Protein AF-A0A1A9KCH3-F1 (afdb_monomer)

Structure (mmCIF, N/CA/C/O backbone):
data_AF-A0A1A9KCH3-F1
#
_entry.id   AF-A0A1A9KCH3-F1
#
loop_
_atom_site.group_PDB
_atom_site.id
_atom_site.type_symbol
_atom_site.label_atom_id
_atom_site.label_alt_id
_atom_site.label_comp_id
_atom_site.label_asym_id
_atom_site.label_entity_id
_atom_site.label_seq_id
_atom_site.pdbx_PDB_ins_code
_atom_site.Cartn_x
_atom_site.Cartn_y
_atom_site.Cartn_z
_atom_site.occupancy
_atom_site.B_iso_or_equiv
_atom_site.auth_seq_id
_atom_site.auth_comp_id
_atom_site.auth_asym_id
_atom_site.auth_atom_id
_atom_site.pdbx_PDB_model_num
ATOM 1 N N . MET A 1 1 ? 13.095 19.894 -39.225 1.00 43.59 1 MET A N 1
ATOM 2 C CA . MET A 1 1 ? 13.699 18.803 -38.431 1.00 43.59 1 MET A CA 1
ATOM 3 C C . MET A 1 1 ? 14.201 19.404 -37.139 1.00 43.59 1 MET A C 1
ATOM 5 O O . MET A 1 1 ? 14.879 20.418 -37.183 1.00 43.59 1 MET A O 1
ATOM 9 N N . GLY A 1 2 ? 13.778 18.835 -36.022 1.00 43.38 2 GLY A N 1
ATOM 10 C CA . GLY A 1 2 ? 13.991 19.350 -34.672 1.00 43.38 2 GLY A CA 1
ATOM 11 C C . GLY A 1 2 ? 12.990 18.660 -33.760 1.00 43.38 2 GLY A C 1
ATOM 12 O O . GLY A 1 2 ? 12.149 19.306 -33.148 1.00 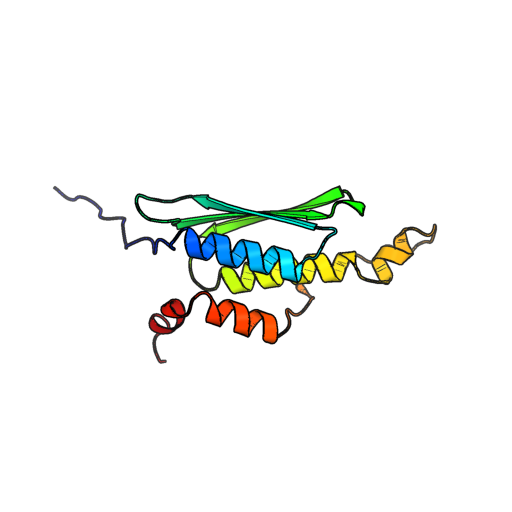43.38 2 GLY A O 1
ATOM 13 N N . GLN A 1 3 ? 12.983 17.330 -33.844 1.00 41.06 3 GLN A N 1
ATOM 14 C CA . GLN A 1 3 ? 12.155 16.460 -33.032 1.00 41.06 3 GLN A CA 1
ATOM 15 C C . GLN A 1 3 ? 12.701 16.586 -31.613 1.00 41.06 3 GLN A C 1
ATOM 17 O O . GLN A 1 3 ? 13.853 16.252 -31.358 1.00 41.06 3 GLN A O 1
ATOM 22 N N . THR A 1 4 ? 11.919 17.185 -30.723 1.00 44.78 4 THR A N 1
ATOM 23 C CA . THR A 1 4 ? 12.159 17.062 -29.295 1.00 44.78 4 THR A CA 1
ATOM 24 C C . THR A 1 4 ? 12.029 15.578 -28.968 1.00 44.78 4 THR A C 1
ATOM 26 O O . THR A 1 4 ? 10.996 14.978 -29.251 1.00 44.78 4 THR A O 1
ATOM 29 N N . ASP A 1 5 ? 13.083 14.977 -28.427 1.00 47.22 5 ASP A N 1
ATOM 30 C CA . ASP A 1 5 ? 13.017 13.705 -27.711 1.00 47.22 5 ASP A CA 1
ATOM 31 C C . ASP A 1 5 ? 12.644 14.021 -26.250 1.00 47.22 5 ASP A C 1
ATOM 33 O O . ASP A 1 5 ? 13.533 14.316 -25.452 1.00 47.22 5 ASP A O 1
ATOM 37 N N . PRO A 1 6 ? 11.355 14.024 -25.843 1.00 44.88 6 PRO A N 1
ATOM 38 C CA . PRO A 1 6 ? 11.002 14.109 -24.427 1.00 44.88 6 PRO A CA 1
ATOM 39 C C . PRO A 1 6 ? 11.131 12.754 -23.719 1.00 44.88 6 PRO A C 1
ATOM 41 O O . PRO A 1 6 ? 10.886 12.662 -22.521 1.00 44.88 6 PRO A O 1
ATOM 44 N N . THR A 1 7 ? 11.492 11.685 -24.429 1.00 43.91 7 THR A N 1
ATOM 45 C CA . THR A 1 7 ? 11.580 10.336 -23.869 1.00 43.91 7 THR A CA 1
ATOM 46 C C . THR A 1 7 ? 12.994 10.066 -23.369 1.00 43.91 7 THR A C 1
ATOM 48 O O . THR A 1 7 ? 13.671 9.142 -23.811 1.00 43.91 7 THR A O 1
ATOM 51 N N . ALA A 1 8 ? 13.435 10.865 -22.395 1.00 41.94 8 ALA A N 1
ATOM 52 C CA . ALA A 1 8 ? 14.316 10.317 -21.374 1.00 41.94 8 ALA A CA 1
ATOM 53 C C . ALA A 1 8 ? 13.602 9.063 -20.854 1.00 41.94 8 ALA A C 1
ATOM 55 O O . ALA A 1 8 ? 12.484 9.176 -20.355 1.00 41.94 8 ALA A O 1
ATOM 56 N N . LEU A 1 9 ? 14.173 7.891 -21.142 1.00 47.72 9 LEU A N 1
ATOM 57 C CA . LEU A 1 9 ? 13.637 6.561 -20.856 1.00 47.72 9 LEU A CA 1
ATOM 58 C C . LEU A 1 9 ? 12.868 6.572 -19.529 1.00 47.72 9 LEU A C 1
ATOM 60 O O . LEU A 1 9 ? 13.481 6.568 -18.465 1.00 47.72 9 LEU A O 1
ATOM 64 N N . LEU A 1 10 ? 11.532 6.633 -19.588 1.00 55.50 10 LEU A N 1
ATOM 65 C CA . LEU A 1 10 ? 10.707 6.365 -18.418 1.00 55.50 10 LEU A CA 1
ATOM 66 C C . LEU A 1 10 ? 11.104 4.961 -17.980 1.00 55.50 10 LEU A C 1
ATOM 68 O O . LEU A 1 10 ? 10.945 4.021 -18.759 1.00 55.50 10 LEU A O 1
ATOM 72 N N . GLU A 1 11 ? 11.690 4.841 -16.791 1.00 67.94 11 GLU A N 1
ATOM 73 C CA . GLU A 1 11 ? 12.030 3.549 -16.212 1.00 67.94 11 GLU A CA 1
ATOM 74 C C . GLU A 1 11 ? 10.736 2.765 -16.034 1.00 67.94 11 GLU A C 1
ATOM 76 O O . GLU A 1 11 ? 9.972 2.968 -15.093 1.00 67.94 11 GLU A O 1
ATOM 81 N N . GLU A 1 12 ? 10.438 1.920 -17.015 1.00 79.81 12 GLU A N 1
ATOM 82 C CA . GLU A 1 12 ? 9.317 1.010 -16.933 1.00 79.81 12 GLU A CA 1
ATOM 83 C C . GLU A 1 12 ? 9.682 -0.096 -15.947 1.00 79.81 12 GLU A C 1
ATOM 85 O O . GLU A 1 12 ? 10.653 -0.831 -16.143 1.00 79.81 12 GLU A O 1
ATOM 90 N N . VAL A 1 13 ? 8.879 -0.249 -14.897 1.00 83.44 13 VAL A N 1
ATOM 91 C CA . VAL A 1 13 ? 8.999 -1.406 -14.016 1.00 83.44 13 VAL A CA 1
ATOM 92 C C . VAL A 1 13 ? 8.207 -2.582 -14.583 1.00 83.44 13 VAL A C 1
ATOM 94 O O . VAL A 1 13 ? 7.089 -2.398 -15.084 1.00 83.44 13 VAL A O 1
ATOM 97 N N . PRO A 1 14 ? 8.726 -3.816 -14.477 1.00 87.00 14 PRO A N 1
ATOM 98 C CA . PRO A 1 14 ? 7.973 -5.001 -14.857 1.00 87.00 14 PRO A CA 1
ATOM 99 C C . PRO A 1 14 ? 6.667 -5.103 -14.064 1.00 87.00 14 PRO A C 1
ATOM 101 O O . PRO A 1 14 ? 6.651 -4.891 -12.851 1.00 87.00 14 PRO A O 1
ATOM 104 N N . GLN A 1 15 ? 5.577 -5.527 -14.708 1.00 86.06 15 GLN A N 1
ATOM 105 C CA . GLN A 1 15 ? 4.299 -5.760 -14.014 1.00 86.06 15 GLN A CA 1
ATOM 106 C C . GLN A 1 15 ? 4.427 -6.779 -12.870 1.00 86.06 15 GLN A C 1
ATOM 108 O O . GLN A 1 15 ? 3.729 -6.672 -11.863 1.00 86.06 15 GLN A O 1
ATOM 113 N N . GLN A 1 16 ? 5.360 -7.730 -12.995 1.00 88.81 16 GLN A N 1
ATOM 114 C CA . GLN A 1 16 ? 5.672 -8.693 -11.941 1.00 88.81 16 GLN A CA 1
ATOM 115 C C . GLN A 1 16 ? 6.104 -8.005 -10.637 1.00 88.81 16 GLN A C 1
ATOM 117 O O . GLN A 1 16 ? 5.673 -8.423 -9.566 1.00 88.81 16 GLN A O 1
ATOM 122 N N . LEU A 1 17 ? 6.873 -6.913 -10.720 1.00 90.25 17 LEU A N 1
ATOM 123 C CA . LEU A 1 17 ? 7.269 -6.148 -9.539 1.00 90.25 17 LEU A CA 1
ATOM 124 C C . LEU A 1 17 ? 6.046 -5.558 -8.835 1.00 90.25 17 LEU A C 1
ATOM 126 O O . LEU A 1 17 ? 5.919 -5.686 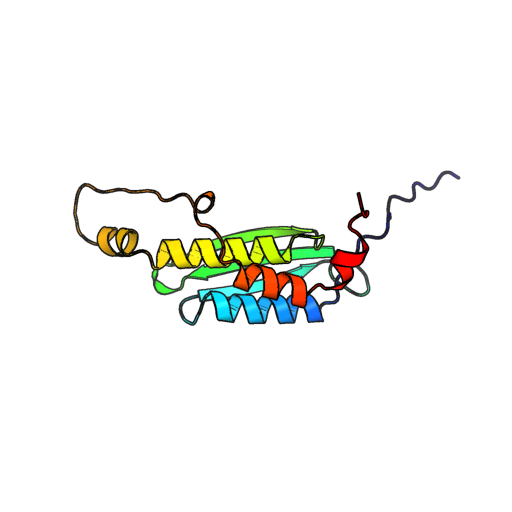-7.622 1.00 90.25 17 LEU A O 1
ATOM 130 N N . LEU A 1 18 ? 5.117 -4.953 -9.582 1.00 91.88 18 LEU A N 1
ATOM 131 C CA . LEU A 1 18 ? 3.885 -4.408 -9.002 1.00 91.88 18 LEU A CA 1
ATOM 132 C C . LEU A 1 18 ? 3.038 -5.502 -8.346 1.00 91.88 18 LEU A C 1
ATOM 134 O O . LEU A 1 18 ? 2.470 -5.285 -7.278 1.00 91.88 18 LEU A O 1
ATOM 138 N N . HIS A 1 19 ? 3.000 -6.698 -8.935 1.00 92.88 19 HIS A N 1
ATOM 139 C CA . HIS A 1 19 ? 2.329 -7.842 -8.327 1.00 92.88 19 HIS A CA 1
ATOM 140 C C . HIS A 1 19 ? 2.984 -8.261 -6.998 1.00 92.88 19 HIS A C 1
ATOM 142 O O . HIS A 1 19 ? 2.284 -8.510 -6.011 1.00 92.88 19 HIS A O 1
ATOM 148 N N . ASP A 1 20 ? 4.317 -8.297 -6.939 1.00 94.50 20 ASP A N 1
ATOM 149 C CA . ASP A 1 20 ? 5.057 -8.632 -5.719 1.00 94.50 20 ASP A CA 1
ATOM 150 C C . ASP A 1 20 ? 4.886 -7.555 -4.633 1.00 94.50 20 ASP A C 1
ATOM 152 O O . ASP A 1 20 ? 4.652 -7.882 -3.464 1.00 94.50 20 ASP A O 1
ATOM 156 N N . VAL A 1 21 ? 4.886 -6.274 -5.019 1.00 95.38 21 VAL A N 1
ATOM 157 C CA . VAL A 1 21 ? 4.577 -5.140 -4.133 1.00 95.38 21 VAL A CA 1
ATOM 158 C C . VAL A 1 21 ? 3.149 -5.245 -3.599 1.00 95.38 21 VAL A C 1
ATOM 160 O O . VAL A 1 21 ? 2.948 -5.131 -2.390 1.00 95.38 21 VAL A O 1
ATOM 163 N N . GLN A 1 22 ? 2.155 -5.538 -4.444 1.00 96.00 22 GLN A N 1
ATOM 164 C CA . GLN A 1 22 ? 0.765 -5.726 -4.011 1.00 96.00 22 GLN A CA 1
ATOM 165 C C . GLN A 1 22 ? 0.631 -6.872 -3.003 1.00 96.00 22 GLN A C 1
ATOM 167 O O . GLN A 1 22 ? -0.054 -6.743 -1.985 1.00 96.00 22 GLN A O 1
ATOM 172 N N . ARG A 1 23 ? 1.313 -7.994 -3.250 1.00 96.50 23 ARG A N 1
ATOM 173 C CA . ARG A 1 23 ? 1.327 -9.135 -2.328 1.00 96.50 23 ARG A CA 1
ATOM 174 C C . ARG A 1 23 ? 1.925 -8.751 -0.977 1.00 96.50 23 ARG A C 1
ATOM 176 O O . ARG A 1 23 ? 1.420 -9.176 0.063 1.00 96.50 23 ARG A O 1
ATOM 183 N N . GLN A 1 24 ? 2.981 -7.944 -0.977 1.00 96.94 24 GLN A N 1
ATOM 184 C CA . GLN A 1 24 ? 3.595 -7.469 0.255 1.00 96.94 24 GLN A CA 1
ATOM 185 C C . GLN A 1 24 ? 2.712 -6.446 0.985 1.00 96.94 24 GLN A C 1
ATOM 187 O O . GLN A 1 24 ? 2.584 -6.535 2.205 1.00 96.94 24 GLN A O 1
ATOM 192 N N . LEU A 1 25 ? 2.028 -5.551 0.264 1.00 96.94 25 LEU A N 1
ATOM 193 C CA . LEU A 1 25 ? 1.024 -4.644 0.831 1.00 96.94 25 LEU A CA 1
ATOM 194 C C . LEU A 1 25 ? -0.084 -5.422 1.550 1.00 96.94 25 LEU A C 1
ATOM 196 O O . LEU A 1 25 ? -0.411 -5.104 2.692 1.00 96.94 25 LEU A O 1
ATOM 200 N N . ALA A 1 26 ? -0.601 -6.490 0.937 1.00 95.44 26 ALA A N 1
ATOM 201 C CA . ALA A 1 26 ? -1.6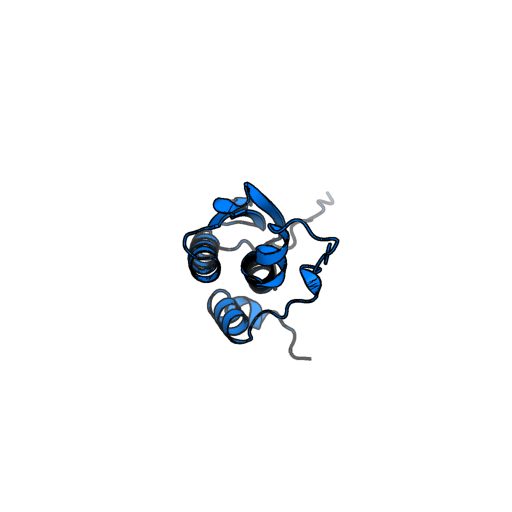07 -7.347 1.562 1.00 95.44 26 ALA A CA 1
ATOM 202 C C . ALA A 1 26 ? -1.106 -7.988 2.872 1.00 95.44 26 ALA A C 1
ATOM 204 O O . ALA A 1 26 ? -1.853 -8.069 3.845 1.00 95.44 26 ALA A O 1
ATOM 205 N N . ARG A 1 27 ? 0.173 -8.391 2.937 1.00 95.38 27 ARG A N 1
ATOM 206 C CA . ARG A 1 27 ? 0.787 -8.924 4.170 1.00 95.38 27 ARG A CA 1
ATOM 207 C C . ARG A 1 27 ? 0.947 -7.863 5.255 1.00 95.38 27 ARG A C 1
ATOM 209 O O . ARG A 1 27 ? 0.699 -8.158 6.420 1.00 95.38 27 ARG A O 1
ATOM 216 N N . ILE A 1 28 ? 1.366 -6.651 4.884 1.00 93.94 28 ILE A N 1
ATOM 217 C CA . ILE A 1 28 ? 1.504 -5.527 5.821 1.00 93.94 28 ILE A CA 1
ATOM 218 C C . ILE A 1 28 ? 0.140 -5.207 6.432 1.00 93.94 28 ILE A C 1
ATOM 220 O O . ILE A 1 28 ? 0.012 -5.135 7.654 1.00 93.94 28 ILE A O 1
ATOM 224 N N . LEU A 1 29 ? -0.875 -5.053 5.583 1.00 94.12 29 LEU A N 1
ATOM 225 C CA . LEU A 1 29 ? -2.201 -4.589 5.972 1.00 94.12 29 LEU A CA 1
ATOM 226 C C . LEU A 1 29 ? -3.020 -5.659 6.713 1.00 94.12 29 LEU A C 1
ATOM 228 O O . LEU A 1 29 ? -3.662 -5.350 7.711 1.00 94.12 29 LEU A O 1
ATOM 232 N N . GLY A 1 30 ? -2.946 -6.925 6.301 1.00 93.06 30 GLY A N 1
ATOM 233 C CA . GLY A 1 30 ? -3.715 -8.016 6.906 1.00 93.06 30 GLY A CA 1
ATOM 234 C C . GLY A 1 30 ? -5.174 -8.086 6.431 1.00 93.06 30 GLY A C 1
ATOM 235 O O . GLY A 1 30 ? -5.584 -7.395 5.502 1.00 93.06 30 GLY A O 1
ATOM 236 N N . ALA A 1 31 ? -5.968 -8.959 7.060 1.00 91.94 31 ALA A N 1
ATOM 237 C CA . ALA A 1 31 ? -7.248 -9.434 6.516 1.00 91.94 31 ALA A CA 1
ATOM 238 C C . ALA A 1 31 ? -8.385 -8.394 6.462 1.00 91.94 31 ALA A C 1
ATOM 240 O O . ALA A 1 31 ? -9.317 -8.549 5.680 1.00 91.94 31 ALA A O 1
ATOM 241 N N . HIS A 1 32 ? -8.331 -7.336 7.276 1.00 92.19 32 HIS A N 1
ATOM 242 C CA . HIS A 1 32 ? -9.375 -6.299 7.307 1.00 92.19 32 HIS A CA 1
ATOM 243 C C . HIS A 1 32 ? -9.225 -5.246 6.205 1.00 92.19 32 HIS A C 1
ATOM 245 O O . HIS A 1 32 ? -10.045 -4.330 6.095 1.00 92.19 32 HIS A O 1
ATOM 251 N N . PHE A 1 33 ? -8.175 -5.364 5.399 1.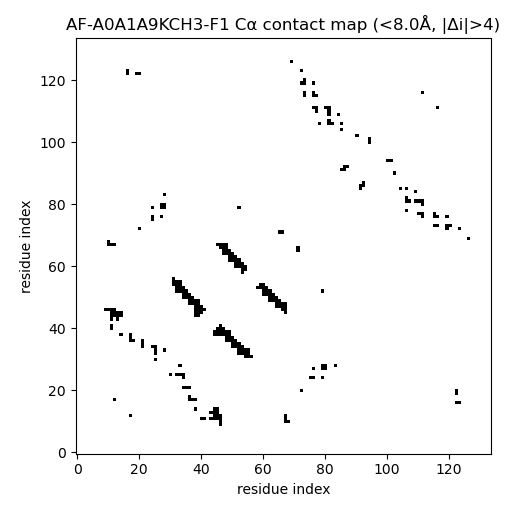00 94.44 33 PHE A N 1
ATOM 252 C CA . PHE A 1 33 ? -7.821 -4.402 4.379 1.00 94.44 33 PHE A CA 1
ATOM 253 C C . PHE A 1 33 ? -7.815 -5.048 3.000 1.00 94.44 33 PHE A C 1
ATOM 255 O O . PHE A 1 33 ? -7.474 -6.214 2.824 1.00 94.44 33 PHE A O 1
ATOM 262 N N . THR A 1 34 ? -8.145 -4.254 1.993 1.00 95.81 34 THR A N 1
ATOM 263 C CA . THR A 1 34 ? -7.972 -4.606 0.585 1.00 95.81 34 THR A CA 1
ATOM 264 C C . THR A 1 34 ? -7.054 -3.575 -0.046 1.00 95.81 34 THR A C 1
ATOM 266 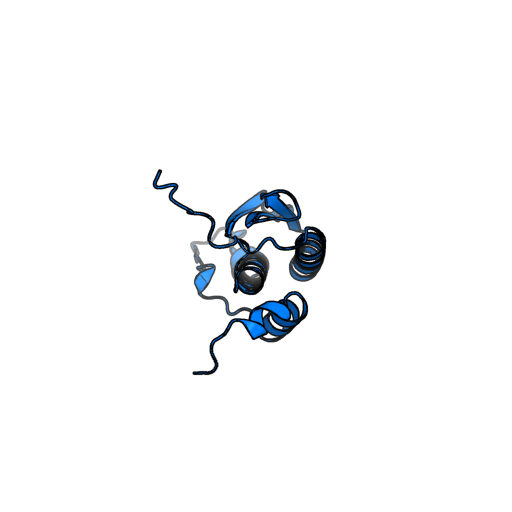O O . THR A 1 34 ? -7.358 -2.385 0.004 1.00 95.81 34 THR A O 1
ATOM 269 N N . ALA A 1 35 ? -5.939 -4.020 -0.627 1.00 96.00 35 ALA A N 1
ATOM 270 C CA . ALA A 1 35 ? -5.027 -3.177 -1.392 1.00 96.00 35 ALA A CA 1
ATOM 271 C C . ALA A 1 35 ? -5.048 -3.584 -2.864 1.00 96.00 35 ALA A C 1
ATOM 273 O O . ALA A 1 35 ? -4.838 -4.752 -3.189 1.00 96.00 35 ALA A O 1
ATOM 274 N N . THR A 1 36 ? -5.281 -2.610 -3.737 1.00 96.31 36 THR A N 1
ATOM 275 C CA . THR A 1 36 ? -5.224 -2.768 -5.193 1.00 96.31 36 THR A CA 1
ATOM 276 C C . THR A 1 36 ? -4.149 -1.843 -5.730 1.00 96.31 36 THR A C 1
ATOM 278 O O . THR A 1 36 ? -4.238 -0.633 -5.536 1.00 96.31 36 THR A O 1
ATOM 281 N N . LEU A 1 37 ? -3.143 -2.408 -6.390 1.00 96.00 37 LEU A N 1
ATOM 282 C CA . LEU A 1 37 ? -2.058 -1.682 -7.032 1.00 96.00 37 LEU A CA 1
ATOM 283 C C . LEU A 1 37 ? -2.121 -1.949 -8.534 1.00 96.00 37 LEU A C 1
ATOM 285 O O . LEU A 1 37 ? -1.812 -3.042 -9.006 1.00 96.00 37 LEU A O 1
ATOM 289 N N . ALA A 1 38 ? -2.531 -0.932 -9.280 1.00 93.00 38 ALA A N 1
ATOM 290 C CA . ALA A 1 38 ? -2.550 -0.953 -10.731 1.00 93.00 38 ALA A CA 1
ATOM 291 C C . ALA A 1 38 ? -1.331 -0.205 -11.275 1.00 93.00 38 ALA A C 1
ATOM 293 O O . ALA A 1 38 ? -0.951 0.840 -10.752 1.00 93.00 38 ALA A O 1
ATOM 294 N N . GLY A 1 39 ? -0.734 -0.735 -12.339 1.00 91.19 39 GLY A N 1
ATOM 295 C CA . GLY A 1 39 ? 0.277 -0.038 -13.125 1.00 91.19 39 GLY A CA 1
ATOM 296 C C . GLY A 1 39 ? -0.323 0.495 -14.417 1.00 91.19 39 GLY A C 1
ATOM 297 O O . GLY A 1 39 ? -1.121 -0.191 -15.054 1.00 91.19 39 GLY A O 1
ATOM 298 N N . SER A 1 40 ? 0.089 1.687 -14.826 1.00 87.94 40 SER A N 1
ATOM 299 C CA . SER A 1 40 ? -0.164 2.225 -16.162 1.00 87.94 40 SER A CA 1
ATOM 300 C C . SER A 1 40 ? 1.161 2.662 -16.783 1.00 87.94 40 SER A C 1
ATOM 302 O O . SER A 1 40 ? 2.092 3.068 -16.090 1.00 87.94 40 SER A O 1
ATOM 304 N N . GLY A 1 41 ? 1.318 2.503 -18.092 1.00 80.19 41 GLY A N 1
ATOM 305 C CA . GLY A 1 41 ? 2.609 2.736 -18.737 1.00 80.19 41 GLY A CA 1
ATOM 306 C C . GLY A 1 41 ? 2.709 2.104 -20.110 1.00 80.19 41 GLY A C 1
ATOM 307 O O . GLY A 1 41 ? 1.701 1.643 -20.638 1.00 80.19 41 GLY A O 1
ATOM 308 N N . GLY A 1 42 ? 3.911 2.173 -20.688 1.00 68.00 42 GLY A N 1
ATOM 309 C CA . GLY A 1 42 ? 4.189 1.911 -22.095 1.00 68.00 42 GLY A CA 1
ATOM 310 C C . GLY A 1 42 ? 4.069 0.448 -22.527 1.00 68.00 42 GLY A C 1
ATOM 311 O O . GLY A 1 42 ? 3.115 -0.254 -22.206 1.00 68.00 42 GLY A O 1
ATOM 312 N N . ARG A 1 43 ? 4.985 -0.001 -23.390 1.00 66.88 43 ARG A N 1
ATOM 313 C CA . ARG A 1 43 ? 4.797 -1.254 -24.150 1.00 66.88 43 ARG A CA 1
ATOM 314 C C . ARG A 1 43 ? 5.198 -2.510 -23.378 1.00 66.88 43 ARG A C 1
ATOM 316 O O . ARG A 1 43 ? 4.751 -3.591 -23.756 1.00 66.88 43 ARG A O 1
ATOM 323 N N . THR A 1 44 ? 6.047 -2.390 -22.356 1.00 71.31 44 THR A N 1
ATOM 324 C CA . THR A 1 44 ? 6.679 -3.541 -21.683 1.00 71.31 44 THR A CA 1
ATOM 325 C C . THR A 1 44 ? 6.541 -3.546 -20.160 1.00 71.31 44 THR A C 1
ATOM 327 O O . THR A 1 44 ? 6.784 -4.577 -19.532 1.00 71.31 44 THR A O 1
ATOM 330 N N . GLY A 1 45 ? 6.097 -2.444 -19.559 1.00 83.19 45 GLY A N 1
ATOM 331 C CA . GLY A 1 45 ? 5.909 -2.318 -18.120 1.00 83.19 45 GLY A CA 1
ATOM 332 C C . GLY A 1 45 ? 5.056 -1.114 -17.728 1.00 83.19 45 GLY A C 1
ATOM 333 O O . GLY A 1 45 ? 4.368 -0.507 -18.547 1.00 83.19 45 GLY A O 1
ATOM 334 N N . ALA A 1 46 ? 5.079 -0.790 -16.440 1.00 87.19 46 ALA A N 1
ATOM 335 C CA . ALA A 1 46 ? 4.391 0.371 -15.892 1.00 87.19 46 ALA A CA 1
ATOM 336 C C . ALA A 1 46 ? 5.381 1.523 -15.709 1.00 87.19 46 ALA A C 1
ATOM 338 O O . ALA A 1 46 ? 6.489 1.291 -15.245 1.00 87.19 46 ALA A O 1
ATOM 339 N N . SER A 1 47 ? 4.977 2.749 -16.040 1.00 89.31 47 SER A N 1
ATOM 340 C CA . SER A 1 47 ? 5.719 3.986 -15.743 1.00 89.31 47 SER A CA 1
ATOM 341 C C . SER A 1 47 ? 5.059 4.795 -14.617 1.00 89.31 47 SER A C 1
ATOM 343 O O . SER A 1 47 ? 5.700 5.618 -13.965 1.00 89.31 47 SER A O 1
ATOM 345 N N . HIS A 1 48 ? 3.789 4.504 -14.341 1.00 91.94 48 HIS A N 1
ATOM 346 C CA . HIS A 1 48 ? 2.981 5.085 -13.284 1.00 91.94 48 HIS A CA 1
ATOM 347 C C . HIS A 1 48 ? 2.254 3.983 -12.519 1.00 91.94 48 HIS A C 1
ATOM 349 O O . HIS A 1 48 ? 2.013 2.887 -13.033 1.00 91.94 48 HIS A O 1
ATOM 355 N N . TYR A 1 49 ? 1.880 4.287 -11.285 1.00 93.75 49 TYR A N 1
ATOM 356 C CA . TYR A 1 49 ? 1.061 3.414 -10.465 1.00 93.75 49 TYR A CA 1
ATOM 357 C C . TYR A 1 49 ? -0.145 4.162 -9.903 1.00 93.75 49 TYR A C 1
ATOM 359 O O . TYR A 1 49 ? -0.127 5.378 -9.712 1.00 93.75 49 TYR A O 1
ATOM 367 N N . HIS A 1 50 ? -1.175 3.389 -9.583 1.00 95.44 50 HIS A N 1
ATOM 368 C CA . HIS A 1 50 ? -2.320 3.808 -8.799 1.00 95.44 50 HIS A CA 1
ATOM 369 C C . HIS A 1 50 ? -2.580 2.765 -7.709 1.00 95.44 50 HIS A C 1
ATOM 371 O O . HIS A 1 50 ? -2.810 1.589 -7.993 1.00 95.44 50 HIS A O 1
ATOM 377 N N . LEU A 1 51 ? -2.543 3.200 -6.457 1.00 96.81 51 LEU A N 1
ATOM 378 C CA . LEU A 1 51 ? -2.801 2.416 -5.261 1.00 96.81 51 LEU A CA 1
ATOM 379 C C . LEU A 1 51 ? -4.128 2.853 -4.642 1.00 96.81 51 LEU A C 1
ATOM 381 O O . LEU A 1 51 ? -4.328 4.029 -4.359 1.00 96.81 51 LEU A O 1
ATOM 385 N N . ALA A 1 52 ? -4.986 1.887 -4.342 1.00 96.19 52 ALA A N 1
ATOM 386 C CA . ALA A 1 52 ? -6.147 2.072 -3.483 1.00 96.19 52 ALA A CA 1
ATOM 387 C C . ALA A 1 52 ? -6.073 1.090 -2.309 1.00 96.19 52 ALA A C 1
ATOM 389 O O . ALA A 1 52 ? -5.924 -0.117 -2.514 1.00 96.19 52 ALA A O 1
ATOM 390 N N . ILE A 1 53 ? -6.195 1.596 -1.082 1.00 95.38 53 ILE A N 1
ATOM 391 C CA . ILE A 1 53 ? -6.302 0.794 0.140 1.00 95.38 53 ILE A CA 1
ATOM 392 C C . ILE A 1 53 ? -7.655 1.079 0.787 1.00 95.38 53 ILE A C 1
ATOM 394 O O . ILE A 1 53 ? -7.989 2.231 1.046 1.00 95.38 53 ILE A O 1
ATOM 398 N N . ARG A 1 54 ? -8.425 0.034 1.094 1.00 93.50 54 ARG A N 1
ATOM 399 C CA . ARG A 1 54 ? -9.712 0.117 1.799 1.00 93.50 54 ARG A CA 1
ATOM 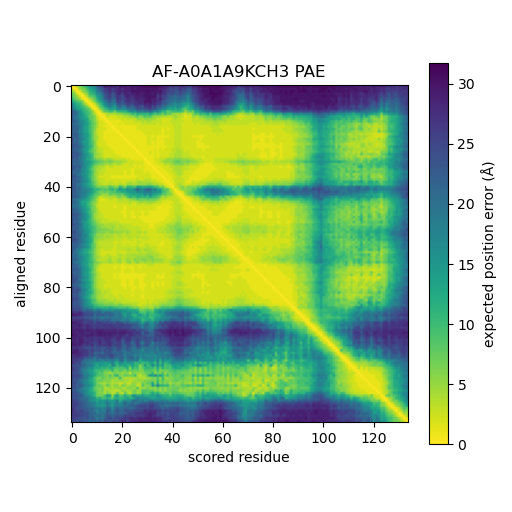400 C C . ARG A 1 54 ? -9.659 -0.690 3.087 1.00 93.50 54 ARG A C 1
ATOM 402 O O . ARG A 1 54 ? -9.230 -1.838 3.057 1.00 93.50 54 ARG A O 1
ATOM 409 N N . HIS A 1 55 ? -10.137 -0.121 4.188 1.00 92.75 55 HIS A N 1
ATOM 410 C CA . HIS A 1 55 ? -10.368 -0.826 5.447 1.00 92.75 55 HIS A CA 1
ATOM 411 C C . HIS A 1 55 ? -11.854 -1.180 5.555 1.00 92.75 55 HIS A C 1
ATOM 413 O O . HIS A 1 55 ? -12.702 -0.291 5.638 1.00 92.75 55 HIS A O 1
ATOM 419 N N . ALA A 1 56 ? -12.183 -2.471 5.509 1.00 88.88 56 ALA A N 1
ATOM 420 C CA . ALA A 1 56 ? -13.571 -2.926 5.446 1.00 88.88 56 ALA A CA 1
ATOM 421 C C . ALA A 1 56 ? -14.399 -2.552 6.695 1.00 88.88 56 ALA A C 1
ATOM 423 O O . ALA A 1 56 ? -15.494 -2.025 6.509 1.00 88.88 56 ALA A O 1
ATOM 424 N N . PRO A 1 57 ? -13.902 -2.719 7.942 1.00 86.94 57 PRO A N 1
ATOM 425 C CA . PRO A 1 57 ? -14.684 -2.406 9.142 1.00 86.94 57 PRO A CA 1
ATOM 426 C C . PRO A 1 57 ? -15.080 -0.933 9.284 1.00 86.94 57 PRO A C 1
ATOM 428 O O . PRO A 1 57 ? -16.193 -0.644 9.705 1.00 86.94 57 PRO A O 1
ATOM 431 N N . SER A 1 58 ? -14.188 0.004 8.937 1.00 82.88 58 SER A N 1
ATOM 432 C CA . SER A 1 58 ? -14.484 1.442 9.056 1.00 82.88 58 SER A CA 1
ATOM 433 C C . SER A 1 58 ? -15.022 2.069 7.768 1.00 82.88 58 SER A C 1
ATOM 435 O O . SER A 1 58 ? -15.406 3.234 7.773 1.00 82.88 58 SER A O 1
ATOM 437 N N . GLY A 1 59 ? -14.984 1.345 6.645 1.00 84.25 59 GLY A N 1
ATOM 438 C CA . GLY A 1 59 ? -15.331 1.864 5.321 1.00 84.25 59 GLY A CA 1
ATOM 439 C C . GLY A 1 59 ? -14.341 2.887 4.745 1.00 84.25 59 GLY A C 1
ATOM 440 O O . GLY A 1 59 ? -14.530 3.325 3.608 1.00 84.25 59 GLY A O 1
ATOM 441 N N . LEU A 1 60 ? -13.286 3.252 5.484 1.00 86.38 60 LEU A N 1
ATOM 442 C CA . LEU A 1 60 ? -12.304 4.255 5.070 1.00 86.38 60 LEU A CA 1
ATOM 443 C C . LEU A 1 60 ? -11.424 3.745 3.927 1.00 86.38 60 LEU A C 1
ATOM 445 O O . LEU A 1 60 ? -11.036 2.574 3.889 1.00 86.38 60 LEU A O 1
ATOM 449 N N . SER A 1 61 ? -11.071 4.651 3.020 1.00 88.50 61 SER A N 1
ATOM 450 C CA . SER A 1 61 ? -10.174 4.376 1.903 1.00 88.50 61 SER A CA 1
ATOM 451 C C . SER A 1 61 ? -9.133 5.473 1.726 1.00 88.50 61 SER A C 1
ATOM 453 O O . SER A 1 61 ? -9.393 6.643 2.001 1.00 88.50 61 SER A O 1
ATOM 455 N N . VAL A 1 62 ? -7.960 5.072 1.250 1.00 91.50 62 VAL A N 1
ATOM 456 C CA . VAL A 1 62 ? -6.867 5.951 0.841 1.00 91.50 62 VAL A CA 1
ATOM 457 C C . VAL A 1 62 ? -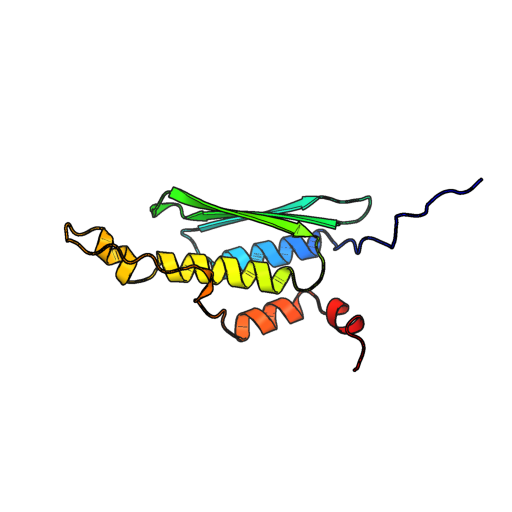6.497 5.601 -0.590 1.00 91.50 62 VAL A C 1
ATOM 459 O O . VAL A 1 62 ? -6.358 4.426 -0.930 1.00 91.50 62 VAL A O 1
ATOM 462 N N . GLU A 1 63 ? -6.317 6.629 -1.405 1.00 94.31 63 GLU A N 1
ATOM 463 C CA . GLU A 1 63 ? -5.853 6.512 -2.781 1.00 94.31 63 GLU A CA 1
ATOM 464 C C . GLU A 1 63 ? -4.541 7.276 -2.931 1.00 94.31 63 GLU A C 1
ATOM 466 O O . GLU A 1 63 ? -4.344 8.335 -2.329 1.00 94.31 63 GLU A O 1
ATOM 471 N N . HIS A 1 64 ? -3.621 6.712 -3.703 1.00 93.44 64 HIS A N 1
ATOM 472 C CA . HIS A 1 64 ? -2.325 7.308 -3.971 1.00 93.44 64 HIS A CA 1
ATOM 473 C C . HIS A 1 64 ? -1.850 6.931 -5.369 1.00 93.44 64 HIS A C 1
ATOM 475 O O . HIS A 1 64 ? -2.022 5.798 -5.804 1.00 93.44 64 HIS A O 1
ATOM 481 N N . GLN A 1 65 ? -1.239 7.869 -6.077 1.00 93.94 65 GLN A N 1
ATOM 482 C CA . GLN A 1 65 ? -0.746 7.658 -7.431 1.00 93.94 65 GLN A CA 1
ATOM 483 C C . GLN A 1 65 ? 0.571 8.395 -7.625 1.00 93.94 65 GLN A C 1
ATOM 485 O O . GLN A 1 65 ? 0.804 9.428 -6.996 1.00 93.94 65 GLN A O 1
ATOM 490 N N . GLY A 1 66 ? 1.404 7.879 -8.519 1.00 91.56 66 GLY A N 1
ATOM 491 C CA . GLY A 1 66 ? 2.716 8.447 -8.787 1.00 91.56 66 GLY A CA 1
ATOM 492 C C . GLY A 1 66 ? 3.441 7.730 -9.914 1.00 91.56 66 GLY A C 1
ATOM 493 O O . GLY A 1 66 ? 2.885 6.862 -10.589 1.00 91.56 66 GLY A O 1
ATOM 494 N N . THR A 1 67 ? 4.697 8.105 -10.123 1.00 90.88 67 THR A N 1
ATOM 495 C CA . THR A 1 67 ? 5.610 7.420 -11.040 1.00 90.88 67 THR A CA 1
ATOM 496 C C . THR A 1 67 ? 6.270 6.233 -10.340 1.00 90.88 67 THR A C 1
ATOM 498 O O . THR A 1 67 ? 6.487 6.250 -9.130 1.00 90.88 67 THR A O 1
ATOM 501 N N . VAL A 1 68 ? 6.620 5.187 -11.086 1.00 88.00 68 VAL A N 1
ATOM 502 C CA . VAL A 1 68 ? 7.339 4.010 -10.550 1.00 88.00 68 VAL A CA 1
ATOM 503 C C . VAL A 1 68 ? 8.856 4.237 -10.479 1.00 88.00 68 VAL A C 1
ATOM 505 O O . VAL A 1 68 ? 9.651 3.421 -10.935 1.00 88.00 68 VAL A O 1
ATOM 508 N N . ALA A 1 69 ? 9.263 5.369 -9.910 1.00 84.62 69 ALA A N 1
ATOM 509 C CA . ALA A 1 69 ? 10.665 5.710 -9.688 1.00 84.62 69 ALA A CA 1
ATOM 510 C C . ALA A 1 69 ? 11.023 5.536 -8.204 1.00 84.62 69 ALA A C 1
ATOM 512 O O . ALA A 1 69 ? 10.157 5.721 -7.346 1.00 84.62 69 ALA A O 1
ATOM 513 N N . PRO A 1 70 ? 12.272 5.192 -7.847 1.00 81.81 70 PRO A N 1
ATOM 514 C CA . PRO A 1 70 ? 12.690 5.206 -6.448 1.00 81.81 70 PRO A CA 1
ATOM 515 C C . PRO A 1 70 ? 12.373 6.560 -5.785 1.00 81.81 70 PRO A C 1
ATOM 517 O O . PRO A 1 70 ? 12.630 7.591 -6.411 1.00 81.81 70 PRO A O 1
ATOM 520 N N . PRO A 1 71 ? 11.860 6.588 -4.539 1.00 87.38 71 PRO A N 1
ATOM 521 C CA . PRO A 1 71 ? 11.641 5.472 -3.608 1.00 87.38 71 PRO A CA 1
ATOM 522 C C . PRO A 1 71 ? 10.166 5.002 -3.525 1.00 87.38 71 PRO A C 1
ATOM 524 O O . PRO A 1 71 ? 9.613 4.860 -2.432 1.00 87.38 71 PRO A O 1
ATOM 527 N N . PHE A 1 72 ? 9.485 4.779 -4.660 1.00 89.06 72 PHE A N 1
ATOM 528 C CA . PHE A 1 72 ? 8.033 4.538 -4.646 1.00 89.06 72 PHE A CA 1
ATOM 529 C C . PHE A 1 72 ? 7.592 3.352 -3.770 1.00 89.06 72 PHE A C 1
ATOM 531 O O . PHE A 1 72 ? 6.569 3.439 -3.097 1.00 89.06 72 PHE A O 1
ATOM 538 N N . ILE A 1 73 ? 8.337 2.240 -3.730 1.00 92.44 73 ILE A N 1
ATOM 539 C CA . ILE A 1 73 ? 7.935 1.059 -2.943 1.00 92.44 73 ILE A CA 1
ATOM 540 C C . ILE A 1 73 ? 7.976 1.373 -1.447 1.00 92.44 73 ILE A C 1
ATOM 542 O O . ILE A 1 73 ? 7.063 1.004 -0.705 1.00 92.44 73 ILE A O 1
ATOM 546 N N . GLU A 1 74 ? 9.020 2.070 -1.006 1.00 90.38 74 GLU A N 1
ATOM 547 C CA . GLU A 1 74 ? 9.183 2.527 0.367 1.00 90.38 74 GLU A CA 1
ATOM 548 C C . GLU A 1 74 ? 8.025 3.441 0.778 1.00 90.38 74 GLU A C 1
ATOM 550 O O . GLU A 1 74 ? 7.466 3.279 1.866 1.00 90.38 74 GLU A O 1
ATOM 555 N N . GLU A 1 75 ? 7.630 4.360 -0.105 1.00 90.75 75 GLU A N 1
ATOM 556 C CA . GLU A 1 75 ? 6.504 5.268 0.113 1.00 90.75 75 GLU A CA 1
ATOM 557 C C . GLU A 1 75 ? 5.179 4.510 0.240 1.00 90.75 75 GLU A C 1
ATOM 559 O O . GLU A 1 75 ? 4.428 4.745 1.194 1.00 90.75 75 GLU A O 1
ATOM 564 N N . LEU A 1 76 ? 4.916 3.542 -0.647 1.00 94.44 76 LEU A N 1
ATOM 565 C CA . LEU A 1 76 ? 3.708 2.716 -0.582 1.00 94.44 76 LEU A CA 1
ATOM 566 C C . LEU A 1 76 ? 3.647 1.886 0.705 1.00 94.44 76 LEU A C 1
ATOM 568 O O . LEU A 1 76 ? 2.595 1.801 1.345 1.00 94.44 76 LEU A O 1
ATOM 572 N N . PHE A 1 77 ? 4.765 1.283 1.111 1.00 94.88 77 PHE A N 1
ATOM 573 C CA . PHE A 1 77 ? 4.829 0.493 2.342 1.00 94.88 77 PHE A CA 1
ATOM 574 C C . PHE A 1 77 ? 4.663 1.364 3.580 1.00 94.88 77 PHE A C 1
ATOM 576 O O . PHE A 1 77 ? 3.947 0.976 4.506 1.00 94.88 77 PHE A O 1
ATOM 583 N N . ALA A 1 78 ? 5.270 2.552 3.590 1.00 90.06 78 ALA A N 1
ATOM 584 C CA . ALA A 1 78 ? 5.074 3.513 4.659 1.00 90.06 78 ALA A CA 1
ATOM 585 C C . ALA A 1 78 ? 3.604 3.932 4.748 1.00 90.06 78 ALA A C 1
ATOM 587 O O . ALA A 1 78 ? 3.033 3.879 5.833 1.00 90.06 78 ALA A O 1
ATOM 588 N N . LEU A 1 79 ? 2.965 4.290 3.632 1.00 91.88 79 LEU A N 1
ATOM 589 C CA . LEU A 1 79 ? 1.553 4.673 3.607 1.00 91.88 79 LEU A CA 1
ATOM 590 C C . LEU A 1 79 ? 0.648 3.564 4.162 1.00 91.88 79 LEU A C 1
ATOM 592 O O . LEU A 1 79 ? -0.169 3.822 5.047 1.00 91.88 79 LEU A O 1
ATOM 596 N N . ALA A 1 80 ? 0.832 2.329 3.691 1.00 92.88 80 ALA A N 1
ATOM 597 C CA . ALA A 1 80 ? 0.067 1.173 4.145 1.00 92.88 80 ALA A CA 1
ATOM 598 C C . ALA A 1 80 ? 0.251 0.906 5.646 1.00 92.88 80 ALA A C 1
ATOM 600 O O . ALA A 1 80 ? -0.729 0.717 6.369 1.00 92.88 80 ALA A O 1
ATOM 601 N N . TRP A 1 81 ? 1.495 0.944 6.131 1.00 91.38 81 TRP A N 1
ATOM 602 C CA . TRP A 1 81 ? 1.795 0.779 7.551 1.00 91.38 81 TRP A CA 1
ATOM 603 C C . TRP A 1 81 ? 1.141 1.866 8.405 1.00 91.38 81 TRP A C 1
ATOM 605 O O . TRP A 1 81 ? 0.485 1.560 9.397 1.00 91.38 81 TRP A O 1
ATOM 615 N N . ARG A 1 82 ? 1.287 3.133 8.008 1.00 88.56 82 ARG A N 1
ATOM 616 C CA . ARG A 1 82 ? 0.741 4.284 8.739 1.00 88.56 82 ARG A CA 1
ATOM 617 C C . ARG A 1 82 ? -0.783 4.223 8.807 1.00 88.56 82 ARG A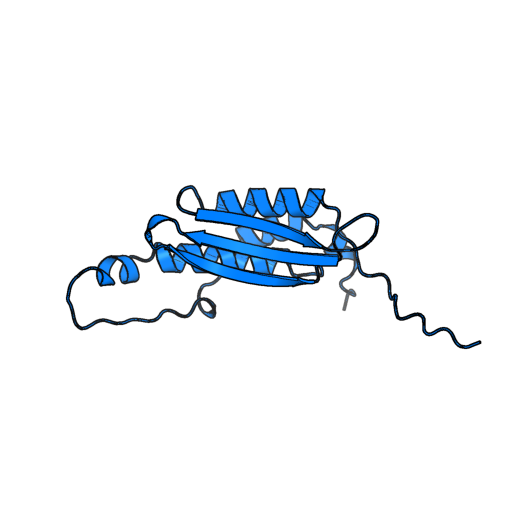 C 1
ATOM 619 O O . ARG A 1 82 ? -1.351 4.433 9.874 1.00 88.56 82 ARG A O 1
ATOM 626 N N . MET A 1 83 ? -1.440 3.874 7.697 1.00 88.12 83 MET A N 1
ATOM 627 C CA . MET A 1 83 ? -2.891 3.678 7.657 1.00 88.12 83 MET A CA 1
ATOM 628 C C . MET A 1 83 ? -3.330 2.561 8.609 1.00 88.12 83 MET A C 1
ATOM 630 O O . MET A 1 83 ? -4.251 2.765 9.400 1.00 88.12 83 MET A O 1
ATOM 634 N N . LYS A 1 84 ? -2.656 1.405 8.572 1.00 89.50 84 LYS A N 1
ATOM 635 C CA . LYS A 1 84 ? -2.940 0.290 9.480 1.00 89.50 84 LYS A CA 1
ATOM 636 C C . LYS A 1 84 ? -2.759 0.695 10.940 1.00 89.50 84 LYS A C 1
ATOM 638 O O . LYS A 1 84 ? -3.691 0.561 11.722 1.00 89.50 84 LYS A O 1
ATOM 643 N N . ALA A 1 85 ? -1.595 1.232 11.292 1.00 86.62 85 ALA A N 1
ATOM 644 C CA . ALA A 1 85 ? -1.262 1.613 12.659 1.00 86.62 85 ALA A CA 1
ATOM 645 C C . ALA A 1 85 ? -2.216 2.680 13.219 1.00 86.62 85 ALA A C 1
ATOM 647 O O . ALA A 1 85 ? -2.579 2.619 14.389 1.00 86.62 85 ALA A O 1
ATOM 648 N N . MET A 1 86 ? -2.672 3.622 12.388 1.00 84.56 86 MET A N 1
ATOM 649 C CA . MET A 1 86 ? -3.679 4.608 12.780 1.00 84.56 86 MET A CA 1
ATOM 650 C C . MET A 1 86 ? -5.041 3.964 13.081 1.00 84.56 86 MET A C 1
ATOM 652 O O . MET A 1 86 ? -5.677 4.331 14.065 1.00 84.56 86 MET A O 1
ATOM 656 N N . LEU A 1 87 ? -5.497 3.024 12.247 1.00 82.81 87 LEU A N 1
ATOM 657 C CA . LEU A 1 87 ? -6.813 2.383 12.388 1.00 82.81 87 LEU A CA 1
ATOM 658 C C . LEU A 1 87 ? -6.843 1.308 13.477 1.00 82.81 87 LEU A C 1
ATOM 660 O O . LEU A 1 87 ? -7.869 1.103 14.120 1.00 82.81 87 LEU A O 1
ATOM 664 N N . GLU A 1 88 ? -5.713 0.649 13.710 1.00 82.44 88 GLU A N 1
ATOM 665 C CA . GLU A 1 88 ? -5.535 -0.310 14.799 1.00 82.44 88 GLU A CA 1
ATOM 666 C C . GLU A 1 88 ? -5.157 0.369 16.124 1.00 82.44 88 GLU A C 1
ATOM 668 O O . GLU A 1 88 ? -5.048 -0.311 17.146 1.00 82.44 88 GLU A O 1
ATOM 673 N N . SER A 1 89 ? -4.982 1.697 16.152 1.00 75.81 89 SER A N 1
ATOM 674 C CA . SER A 1 89 ? -4.625 2.397 17.383 1.00 75.81 89 SER A CA 1
ATOM 675 C C . SER A 1 89 ? -5.743 2.284 18.421 1.00 75.81 89 SER A C 1
ATOM 677 O O . SER A 1 89 ? -6.936 2.452 18.143 1.00 75.81 89 SER A O 1
ATOM 679 N N . ALA A 1 90 ? -5.347 2.034 19.670 1.00 63.59 90 ALA A N 1
ATOM 680 C CA . ALA A 1 90 ? -6.280 1.969 20.791 1.00 63.59 90 ALA A CA 1
ATOM 681 C C . ALA A 1 90 ? -7.024 3.301 21.003 1.00 63.59 90 ALA A C 1
ATOM 683 O O . ALA A 1 90 ? -8.091 3.327 21.610 1.00 63.59 90 ALA A O 1
ATOM 684 N N . GLU A 1 91 ? -6.467 4.415 20.523 1.00 60.16 91 GLU A N 1
ATOM 685 C CA . GLU A 1 91 ? -7.068 5.744 20.617 1.00 60.16 91 GLU A CA 1
ATOM 686 C C . GLU A 1 91 ? -8.249 5.895 19.658 1.00 60.16 91 GLU A C 1
ATOM 688 O O . GLU A 1 91 ? -9.288 6.412 20.069 1.00 60.16 91 GLU A O 1
ATOM 693 N N . LEU A 1 92 ? -8.134 5.387 18.425 1.00 62.16 92 LEU A N 1
ATOM 694 C CA . LEU A 1 92 ? -9.238 5.406 17.466 1.00 62.16 92 LEU A CA 1
ATOM 695 C C . LEU A 1 92 ? -10.348 4.427 17.872 1.00 62.16 92 LEU A C 1
ATOM 697 O O . LEU A 1 92 ? -11.525 4.760 17.787 1.00 62.16 92 LEU A O 1
ATOM 701 N N . GLN A 1 93 ? -9.986 3.260 18.411 1.00 62.50 93 GLN A N 1
ATOM 702 C CA . GLN A 1 93 ? -10.956 2.293 18.949 1.00 62.50 93 GLN A CA 1
ATOM 703 C C . GLN A 1 93 ? -11.718 2.826 20.176 1.00 62.50 93 GLN A C 1
ATOM 705 O O . GLN A 1 93 ? -12.822 2.378 20.476 1.00 62.50 93 GLN A O 1
ATOM 710 N N . ARG A 1 94 ? -11.148 3.794 20.909 1.00 56.16 94 ARG A N 1
ATOM 711 C CA . ARG A 1 94 ? -11.809 4.463 22.043 1.00 56.16 94 ARG A CA 1
ATOM 712 C C . ARG A 1 94 ? -12.730 5.609 21.620 1.00 56.16 94 ARG A C 1
ATOM 714 O O . ARG A 1 94 ? -13.545 6.017 22.443 1.00 56.16 94 ARG A O 1
ATOM 721 N N . LEU A 1 95 ? -12.626 6.101 20.380 1.00 55.97 95 LEU A N 1
ATOM 722 C CA . LEU A 1 95 ? -13.496 7.154 19.838 1.00 55.97 95 LEU A CA 1
ATOM 723 C C . LEU A 1 95 ? -14.947 6.686 19.633 1.00 55.97 95 LEU A C 1
ATOM 725 O O . LEU A 1 95 ? -15.845 7.517 19.559 1.00 55.97 95 LEU A O 1
ATOM 729 N N . ASP A 1 96 ? -15.176 5.370 19.596 1.00 52.44 96 ASP A N 1
ATOM 730 C CA . ASP A 1 96 ? -16.507 4.746 19.534 1.00 52.44 96 ASP A CA 1
ATOM 731 C C . ASP A 1 96 ? -17.287 4.858 20.863 1.00 52.44 96 ASP A C 1
ATOM 733 O O . ASP A 1 96 ? -18.440 4.440 20.974 1.00 52.44 96 ASP A O 1
ATOM 737 N N . LYS A 1 97 ? -16.668 5.431 21.907 1.00 52.75 97 LYS A N 1
ATOM 738 C CA . LYS A 1 97 ? -17.328 5.757 23.175 1.00 52.75 97 LYS A CA 1
ATOM 739 C C . LYS A 1 97 ? -17.727 7.236 23.186 1.00 52.75 97 LYS A C 1
ATOM 741 O O . LYS A 1 97 ? -16.868 8.083 22.941 1.00 52.75 97 LYS A O 1
ATOM 746 N N . PRO A 1 98 ? -18.981 7.581 23.535 1.00 46.97 98 PRO A N 1
ATOM 747 C CA . PRO A 1 98 ? -19.404 8.974 23.636 1.00 46.97 98 PRO A CA 1
ATOM 748 C C . PRO A 1 98 ? -18.583 9.693 24.719 1.00 46.97 98 PRO A C 1
ATOM 750 O O . PRO A 1 98 ? -18.728 9.434 25.912 1.00 46.97 98 PRO A O 1
ATOM 753 N N . GLY A 1 99 ? -17.685 10.578 24.290 1.00 58.78 99 GLY A N 1
ATOM 754 C CA . GLY A 1 99 ? -16.812 11.388 25.137 1.00 58.78 99 GLY A CA 1
ATOM 755 C C . GLY A 1 99 ? -16.154 12.514 24.323 1.00 58.78 99 GLY A C 1
ATOM 756 O O . GLY A 1 99 ? -16.092 12.421 23.098 1.00 58.78 99 GLY A O 1
ATOM 757 N N . PRO A 1 100 ? -15.659 13.594 24.956 1.00 55.47 100 PRO A N 1
ATOM 758 C CA . PRO A 1 100 ? -15.242 14.825 24.269 1.00 55.47 100 PRO A CA 1
ATOM 759 C C . PRO A 1 100 ? -13.869 14.737 23.573 1.00 55.47 100 PRO A C 1
ATOM 761 O O . PRO A 1 100 ? -13.199 15.751 23.389 1.00 55.47 100 PRO A O 1
ATOM 764 N N . VAL A 1 101 ? -13.400 13.546 23.197 1.00 56.31 101 VAL A N 1
ATOM 765 C CA . VAL A 1 101 ? -12.025 13.363 22.715 1.00 56.31 101 VAL A CA 1
ATOM 766 C C . VAL A 1 101 ? -12.018 13.111 21.214 1.00 56.31 101 VAL A C 1
ATOM 768 O O . VAL A 1 101 ? -12.311 12.013 20.756 1.00 56.31 101 VAL A O 1
ATOM 771 N N . ARG A 1 102 ? -11.618 14.126 20.441 1.00 51.44 102 ARG A N 1
ATOM 772 C CA . ARG A 1 102 ? -11.264 13.990 19.023 1.00 51.44 102 ARG A CA 1
ATOM 773 C C . ARG A 1 102 ? -9.759 14.199 18.866 1.00 51.44 102 ARG A C 1
ATOM 775 O O . ARG A 1 102 ? -9.308 15.331 18.724 1.00 51.44 102 ARG A O 1
ATOM 782 N N . ARG A 1 103 ? -8.971 13.121 18.906 1.00 53.06 103 ARG A N 1
ATOM 783 C CA . ARG A 1 103 ? -7.543 13.168 18.551 1.00 53.06 103 ARG A CA 1
ATOM 784 C C . ARG A 1 103 ? -7.388 12.739 17.092 1.00 53.06 103 ARG A C 1
ATOM 786 O O . ARG A 1 103 ? -7.641 11.591 16.749 1.00 53.06 103 ARG A O 1
ATOM 793 N N . LEU A 1 104 ? -7.009 13.691 16.243 1.00 55.31 104 LEU A N 1
ATOM 794 C CA . LEU A 1 104 ? -6.628 13.471 14.850 1.00 55.31 104 LEU A CA 1
ATOM 795 C C . LEU A 1 104 ? -5.128 13.147 14.842 1.00 55.31 104 LEU A C 1
ATOM 797 O O . LEU A 1 104 ? -4.320 14.051 15.031 1.00 55.31 104 LEU A O 1
ATOM 801 N N . ALA A 1 105 ? -4.745 11.877 14.709 1.00 54.31 105 ALA A N 1
ATOM 802 C CA . ALA A 1 105 ? -3.347 11.536 14.447 1.00 54.31 105 ALA A CA 1
ATOM 803 C C . ALA A 1 105 ? -3.064 11.745 12.953 1.00 54.31 105 ALA A C 1
ATOM 805 O O . ALA A 1 105 ? -3.822 11.266 12.106 1.00 54.31 105 ALA A O 1
ATOM 806 N N . TRP A 1 106 ? -1.994 12.467 12.622 1.00 53.88 106 TRP A N 1
ATOM 807 C CA . TRP A 1 106 ? -1.579 12.653 11.235 1.00 53.88 106 TRP A CA 1
ATOM 808 C C . TRP A 1 106 ? -0.828 11.410 10.753 1.00 53.88 106 TRP A C 1
ATOM 810 O O . TRP A 1 106 ? 0.135 10.970 11.378 1.00 53.88 106 TRP A O 1
ATOM 820 N N . ILE A 1 107 ? -1.233 10.869 9.600 1.00 59.31 107 ILE A N 1
ATOM 821 C CA . ILE A 1 107 ? -0.597 9.707 8.949 1.00 59.31 107 ILE A CA 1
ATOM 822 C C . ILE A 1 107 ? 0.925 9.922 8.785 1.00 59.31 107 ILE A C 1
ATOM 824 O O . ILE A 1 107 ? 1.689 8.961 8.835 1.00 59.31 107 ILE A O 1
ATOM 828 N N . SER A 1 108 ? 1.387 11.170 8.650 1.00 58.88 108 SER A N 1
ATOM 829 C CA . SER A 1 108 ? 2.793 11.544 8.446 1.00 58.88 108 SER A CA 1
ATOM 830 C C . SER A 1 108 ? 3.724 11.320 9.646 1.00 58.88 108 SER A C 1
ATOM 832 O O . SER A 1 108 ? 4.928 11.197 9.436 1.00 58.88 108 SER A O 1
ATOM 834 N N . GLU A 1 109 ? 3.212 11.246 10.878 1.00 62.53 109 GLU A N 1
ATOM 835 C CA . GLU A 1 109 ? 4.046 11.153 12.095 1.00 62.53 109 GLU A CA 1
ATOM 836 C C . GLU A 1 109 ? 4.429 9.711 12.461 1.00 62.53 109 GLU A C 1
ATOM 838 O O . GLU A 1 109 ? 5.315 9.469 13.280 1.00 62.53 109 GLU A O 1
ATOM 843 N N . LEU A 1 110 ? 3.782 8.730 11.832 1.00 62.50 110 LEU A N 1
ATOM 844 C CA . LEU A 1 110 ? 4.023 7.318 12.091 1.00 62.50 110 LEU A CA 1
ATOM 845 C C . LEU A 1 110 ? 5.257 6.839 11.308 1.00 62.50 110 LEU A C 1
ATOM 847 O O . LEU A 1 110 ? 5.313 6.891 10.074 1.00 62.50 110 LEU A O 1
ATOM 851 N N . VAL A 1 111 ? 6.269 6.366 12.037 1.00 73.75 111 VAL A N 1
ATOM 852 C CA . VAL A 1 111 ? 7.519 5.862 11.455 1.00 73.75 111 VAL A CA 1
ATOM 853 C C . VAL A 1 111 ? 7.301 4.447 10.917 1.00 73.75 111 VAL A C 1
ATOM 855 O O . VAL A 1 111 ? 6.843 3.556 11.633 1.00 73.75 111 VAL A O 1
ATOM 858 N N . CYS A 1 112 ? 7.630 4.237 9.640 1.00 75.00 112 CYS A N 1
ATOM 859 C CA . CYS A 1 112 ? 7.613 2.916 9.017 1.00 75.00 112 CYS A CA 1
ATOM 860 C C . CYS A 1 112 ? 8.802 2.077 9.534 1.00 75.00 112 CYS A C 1
ATOM 862 O O . CYS A 1 112 ? 9.940 2.551 9.428 1.00 75.00 112 CYS A O 1
ATOM 864 N N . PRO A 1 113 ? 8.580 0.858 10.069 1.00 83.31 113 PRO A N 1
ATOM 865 C CA . PRO A 1 113 ? 9.641 0.002 10.588 1.00 83.31 113 PRO A CA 1
ATOM 866 C C . PRO A 1 113 ? 10.761 -0.235 9.570 1.00 83.31 113 PRO A C 1
ATOM 868 O O . PRO A 1 113 ? 10.498 -0.471 8.388 1.00 83.31 113 PRO A O 1
ATOM 871 N N . ALA A 1 114 ? 12.012 -0.249 10.041 1.00 82.94 114 ALA A N 1
ATOM 872 C CA . ALA A 1 114 ? 13.196 -0.472 9.202 1.00 82.94 114 ALA A CA 1
ATOM 873 C C . ALA A 1 114 ? 13.135 -1.797 8.419 1.00 82.94 114 ALA A C 1
ATOM 875 O O . ALA A 1 114 ? 13.676 -1.916 7.322 1.00 82.94 114 ALA A O 1
ATOM 876 N N . GLU A 1 115 ? 12.414 -2.783 8.943 1.00 83.94 115 GLU A N 1
ATOM 877 C CA . GLU A 1 115 ? 12.274 -4.098 8.320 1.00 83.94 115 GLU A CA 1
ATOM 878 C C . GLU A 1 115 ? 11.457 -4.021 7.031 1.00 83.94 115 GLU A C 1
ATOM 880 O O . GLU A 1 115 ? 11.799 -4.676 6.048 1.00 83.94 115 GLU A O 1
ATOM 885 N N . LEU A 1 116 ? 10.437 -3.160 6.984 1.00 82.06 116 LEU A N 1
ATOM 886 C CA . LEU A 1 116 ? 9.680 -2.921 5.756 1.00 82.06 116 LEU A CA 1
ATOM 887 C C . LEU A 1 116 ? 10.514 -2.161 4.723 1.00 82.06 116 LEU A C 1
ATOM 889 O O . LEU A 1 116 ? 10.402 -2.443 3.533 1.00 82.06 116 LEU A O 1
ATOM 893 N N . GLN A 1 117 ? 11.413 -1.281 5.167 1.00 81.44 117 GLN A N 1
ATOM 894 C CA . GLN A 1 117 ? 12.362 -0.604 4.279 1.00 81.44 117 GLN A CA 1
ATOM 895 C C . GLN A 1 117 ? 13.354 -1.603 3.660 1.00 81.44 117 GLN A C 1
ATOM 897 O O . GLN A 1 117 ? 13.644 -1.539 2.468 1.00 81.44 117 GLN A O 1
ATOM 902 N N . LYS A 1 118 ? 13.827 -2.593 4.434 1.00 83.50 118 LYS A N 1
ATOM 903 C CA . LYS A 1 118 ? 14.674 -3.683 3.913 1.00 83.50 118 LYS A CA 1
ATOM 904 C C . LYS A 1 118 ? 13.937 -4.542 2.888 1.00 83.50 118 LYS A C 1
ATOM 906 O O . LYS A 1 118 ? 14.530 -4.916 1.878 1.00 83.50 118 LYS A O 1
ATOM 911 N N . VAL A 1 119 ? 12.658 -4.845 3.125 1.00 84.50 119 VAL A N 1
ATOM 912 C CA . VAL A 1 119 ? 11.843 -5.591 2.156 1.00 84.50 119 VAL A CA 1
ATOM 913 C C . VAL A 1 119 ? 11.645 -4.783 0.873 1.00 84.50 119 VAL A C 1
ATOM 915 O O . VAL A 1 119 ? 11.826 -5.342 -0.204 1.00 84.50 119 VAL A O 1
ATOM 918 N N . ALA A 1 120 ? 11.348 -3.483 0.964 1.00 80.12 120 ALA A N 1
ATOM 919 C CA . ALA A 1 120 ? 11.249 -2.609 -0.209 1.00 80.12 120 ALA A CA 1
ATOM 920 C C . ALA A 1 120 ? 12.546 -2.630 -1.036 1.00 80.12 120 ALA A C 1
ATOM 922 O O . ALA A 1 120 ? 12.520 -2.943 -2.227 1.00 80.12 120 ALA A O 1
ATOM 923 N N . ALA A 1 121 ? 13.693 -2.450 -0.374 1.00 82.31 121 ALA A N 1
ATOM 924 C CA . ALA A 1 121 ? 15.006 -2.500 -1.014 1.00 82.31 121 ALA A CA 1
ATOM 925 C C . ALA A 1 121 ? 15.323 -3.864 -1.661 1.00 82.31 121 ALA A C 1
ATOM 927 O O . ALA A 1 121 ? 16.053 -3.925 -2.649 1.00 82.31 121 ALA A O 1
ATOM 928 N N . SER A 1 122 ? 14.787 -4.963 -1.119 1.00 84.31 122 SER A N 1
ATOM 929 C CA . SER A 1 122 ? 14.936 -6.305 -1.694 1.00 84.31 122 SER A CA 1
ATOM 930 C C . SER A 1 122 ? 14.073 -6.531 -2.935 1.00 84.31 122 SER A C 1
ATOM 932 O O . SER A 1 122 ? 14.429 -7.375 -3.755 1.00 84.31 122 SER A O 1
ATOM 934 N N . LEU A 1 123 ? 12.935 -5.844 -3.056 1.00 81.00 123 LEU A N 1
ATOM 935 C CA . LEU A 1 123 ? 12.029 -5.980 -4.199 1.00 81.00 123 LEU A CA 1
ATOM 936 C C . LEU A 1 123 ? 12.514 -5.170 -5.401 1.00 81.00 123 LEU A C 1
ATOM 938 O O . LEU A 1 123 ? 12.269 -5.568 -6.536 1.00 81.00 123 LEU A O 1
ATOM 942 N N . TYR A 1 124 ? 13.245 -4.078 -5.166 1.00 76.19 124 TYR A N 1
ATOM 943 C CA . TYR A 1 124 ? 13.765 -3.227 -6.235 1.00 76.19 124 TYR A CA 1
ATOM 944 C C . TYR A 1 124 ? 15.282 -2.996 -6.141 1.00 76.19 124 TYR A C 1
ATOM 946 O O . TYR A 1 124 ? 15.746 -1.870 -5.952 1.00 76.19 124 TYR A O 1
ATOM 954 N N . PRO A 1 125 ? 16.093 -4.063 -6.294 1.00 63.97 125 PRO A N 1
ATOM 955 C CA . PRO A 1 125 ? 17.544 -3.990 -6.124 1.00 63.97 125 PRO A CA 1
ATOM 956 C C . PRO A 1 125 ? 18.236 -3.123 -7.186 1.00 63.97 125 PRO A C 1
ATOM 958 O O . PRO A 1 125 ? 19.265 -2.512 -6.892 1.00 63.97 125 PRO A O 1
ATOM 961 N N . SER A 1 126 ? 17.666 -3.014 -8.392 1.00 55.25 126 SER A N 1
ATOM 962 C CA . SER A 1 126 ? 18.223 -2.219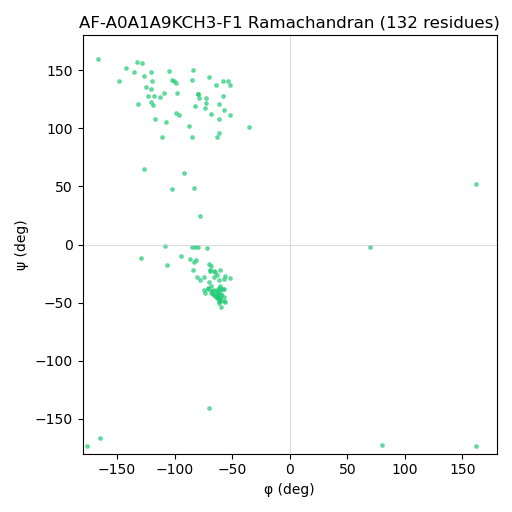 -9.497 1.00 55.25 126 SER A CA 1
ATOM 963 C C . SER A 1 126 ? 18.235 -0.710 -9.223 1.00 55.25 126 SER A C 1
ATOM 965 O O . SER A 1 126 ? 19.092 -0.010 -9.754 1.00 55.25 126 SER A O 1
ATOM 967 N N . ALA A 1 127 ? 17.380 -0.207 -8.323 1.00 50.12 127 ALA A N 1
ATOM 968 C CA . ALA A 1 127 ? 17.392 1.197 -7.903 1.00 50.12 127 ALA A CA 1
ATOM 969 C C . ALA A 1 127 ? 18.687 1.609 -7.188 1.00 50.12 127 ALA A C 1
ATOM 971 O O . ALA A 1 127 ? 19.092 2.768 -7.240 1.00 50.12 127 ALA A O 1
ATOM 972 N N . ARG A 1 128 ? 19.385 0.659 -6.546 1.00 43.97 128 ARG A N 1
ATOM 973 C CA . ARG A 1 128 ? 20.674 0.932 -5.889 1.00 43.97 128 ARG A CA 1
ATOM 974 C C . ARG A 1 128 ? 21.810 1.205 -6.873 1.00 43.97 128 ARG A C 1
ATOM 976 O O . ARG A 1 128 ? 22.833 1.734 -6.454 1.00 43.97 128 ARG A O 1
ATOM 983 N N . VAL A 1 129 ? 21.651 0.858 -8.152 1.00 43.44 129 VAL A N 1
ATOM 984 C CA . VAL A 1 129 ? 22.669 1.093 -9.190 1.00 43.44 129 VAL A CA 1
ATOM 985 C C . VAL A 1 129 ? 22.624 2.540 -9.712 1.00 43.44 129 VAL A C 1
ATOM 987 O O . VAL A 1 129 ? 23.581 2.990 -10.332 1.00 43.44 129 VAL A O 1
ATOM 990 N N . LEU A 1 130 ? 21.561 3.295 -9.407 1.00 41.69 130 LEU A N 1
ATOM 991 C CA . LEU A 1 130 ? 21.329 4.650 -9.927 1.00 41.69 130 LEU A CA 1
ATOM 992 C C . LEU A 1 130 ? 21.515 5.766 -8.896 1.00 41.69 130 LEU A C 1
ATOM 994 O O . LEU A 1 130 ? 21.405 6.941 -9.239 1.00 41.69 130 LEU A O 1
ATOM 998 N N . LEU A 1 131 ? 21.843 5.430 -7.646 1.00 36.19 131 LEU A N 1
ATOM 999 C CA . LEU A 1 131 ? 22.360 6.428 -6.716 1.00 36.19 131 LEU A CA 1
ATOM 1000 C C . LEU A 1 131 ? 23.803 6.750 -7.132 1.00 36.19 131 LEU A C 1
ATOM 1002 O O . LEU A 1 131 ? 24.646 5.844 -7.095 1.00 36.19 131 LEU A O 1
ATOM 1006 N N . PRO A 1 132 ? 24.132 7.998 -7.519 1.00 37.25 132 PRO A N 1
ATOM 1007 C CA . PRO A 1 132 ? 25.525 8.374 -7.669 1.00 37.25 132 PRO A CA 1
ATOM 1008 C C . PRO A 1 132 ? 26.204 8.137 -6.321 1.00 37.25 132 PRO A C 1
ATOM 1010 O O . PRO A 1 132 ? 25.723 8.583 -5.278 1.00 37.25 132 PRO A O 1
ATOM 1013 N N . ARG A 1 133 ? 27.312 7.395 -6.342 1.00 37.19 133 ARG A N 1
ATOM 1014 C CA . ARG A 1 133 ? 28.244 7.358 -5.218 1.00 37.19 133 ARG A CA 1
ATOM 1015 C C . ARG A 1 133 ? 28.815 8.769 -5.061 1.00 37.19 133 ARG A C 1
ATOM 1017 O O . ARG A 1 133 ? 29.756 9.116 -5.770 1.00 37.19 133 ARG A O 1
ATOM 1024 N N . GLY A 1 134 ? 28.176 9.567 -4.212 1.00 39.41 134 GLY A N 1
ATOM 1025 C CA . GLY A 1 134 ? 28.692 10.819 -3.662 1.00 39.41 134 GLY A CA 1
ATOM 1026 C C . GLY A 1 134 ? 29.231 10.577 -2.267 1.00 39.41 134 GLY A C 1
ATOM 1027 O O . GLY A 1 134 ? 28.523 9.889 -1.497 1.00 39.41 134 GLY A O 1
#

Radius of gyration: 18.01 Å; Cα contacts (8 Å, |Δi|>4): 157; chains: 1; bounding box: 48×29×64 Å

Foldseek 3Di:
DDDDPPCPPLPFDAVVLQVVLLVVLCVLQDDQKHKDKDFDDDDGHGQKIKIKMAGNVVRDIDIDMDGPAPPVSLVSQLLSNLVNCVCPDPLVVCVVDPDPDDDDDDSVVDDRDVVSVVVSCVSCVVNVVPPPPD

Nearest PDB structures (foldseek):
  5myj-assembly1_A  TM=4.009E-01  e=5.047E-02  Lactococcus cremoris subsp. cremoris MG1363
  5zwb-assembly1_A  TM=3.303E-01  e=5.182E-01  Salmonella enterica
  1eiy-assembly1_A  TM=4.528E-01  e=2.550E+00  Thermus thermophilus HB8
  3ths-assembly1_D  TM=4.404E-01  e=7.686E+00  Rattus norvegicus

Organism: NCBI:txid53408

Secondary structure (DSSP, 8-state):
-------S---PBPHHHHHHHHHHHHHHH-TTEEEEEEEE-SSSSBSEEEEEEEETTT--EEEEEEES-TTHHHHHHHHHHHHHHHHS-HHHHHTTSSSS------GGGSPPPHHHHHHHHHH-GGGGGSS---

Mean predicted aligned error: 11.22 Å

Solvent-accessible surface area (backbone atoms only — not comparable to full-atom values): 8098 Å² total; per-residue (Å²): 140,82,79,80,79,84,72,70,77,69,61,55,39,51,60,67,54,50,52,54,49,36,54,49,49,43,64,73,52,34,90,61,42,49,65,48,63,46,68,45,56,72,96,79,24,20,37,28,38,41,37,39,40,37,35,64,90,81,69,48,71,50,75,50,70,51,57,57,47,88,65,42,58,46,50,53,52,33,50,48,48,24,53,42,55,53,66,70,27,70,69,56,66,52,54,82,46,98,64,98,67,82,84,83,80,62,63,84,79,53,81,60,59,67,68,59,48,53,51,33,49,68,73,49,57,71,60,68,75,71,57,78,94,122

Sequence (134 aa):
MGQTDPTALLEEVPQQLLHDVQRQLARILGAHFTATLAGSGGRTGASHYHLAIRHAPSGLSVEHQGTVAPPFIEELFALAWRMKAMLESAELQRLDKPGPVRRLAWISELVCPAELQKVAASLYPSARVLLPRG

pLDDT: mean 76.84, std 18.58, range [36.19, 96.94]